Protein AF-A0A7J7LIQ5-F1 (afdb_monomer_lite)

Secondary structure (DSSP, 8-state):
---HHHHHHHHHHHHHHHHHHHHHHHHHHHHHTS-HHHHHHHHHHHHHHHHHHHHHHHHHHHTTTTS------HHHHHHHHHH-S--------SSTTTTSSHHHHHHHHHHH-TTHHHHHHHHHHTT-

InterPro domains:
  IPR036249 Thioredoxin-like superfamil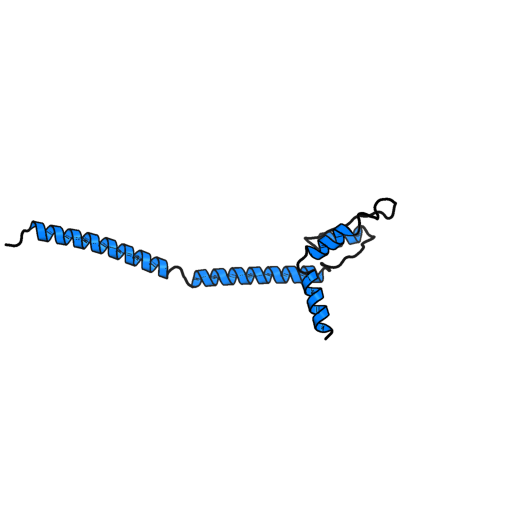y [SSF52833] (5-110)

pLDDT: mean 74.05, std 15.21, range [41.0, 94.31]

Structure (mmCIF, N/CA/C/O backbone):
data_AF-A0A7J7LIQ5-F1
#
_entry.id   AF-A0A7J7LIQ5-F1
#
loop_
_atom_site.group_PDB
_atom_site.id
_atom_site.type_symbol
_atom_site.label_atom_id
_atom_site.label_alt_id
_atom_site.label_comp_id
_atom_site.label_asym_id
_atom_site.label_entity_id
_atom_site.label_seq_id
_atom_site.pdbx_PDB_ins_code
_atom_site.Cartn_x
_atom_site.Cartn_y
_atom_site.Cartn_z
_atom_site.occupancy
_atom_site.B_iso_or_equiv
_atom_site.auth_seq_id
_atom_site.auth_comp_id
_atom_site.auth_asym_id
_atom_site.auth_atom_id
_atom_site.pdbx_PDB_model_num
ATOM 1 N N . MET A 1 1 ? -45.844 9.351 68.518 1.00 48.09 1 MET A N 1
ATOM 2 C CA . MET A 1 1 ? -46.666 9.293 67.294 1.00 48.09 1 MET A CA 1
ATOM 3 C C . MET A 1 1 ? -45.756 9.724 66.165 1.00 48.09 1 MET A C 1
ATOM 5 O O . MET A 1 1 ? -45.241 10.833 66.233 1.00 48.09 1 MET A O 1
ATOM 9 N N . GLU A 1 2 ? -45.443 8.820 65.242 1.00 58.94 2 GLU A N 1
ATOM 10 C CA . GLU A 1 2 ? -44.619 9.128 64.067 1.00 58.94 2 GLU A CA 1
ATOM 11 C C . GLU A 1 2 ? -45.312 10.207 63.229 1.00 58.94 2 GLU A C 1
ATOM 13 O O . GLU A 1 2 ? -46.531 10.177 63.049 1.00 58.94 2 GLU A O 1
ATOM 18 N N . ASN A 1 3 ? -44.554 11.215 62.792 1.00 73.81 3 ASN A N 1
ATOM 19 C CA . ASN A 1 3 ? -45.118 12.326 62.038 1.00 73.81 3 ASN A CA 1
ATOM 20 C C . ASN A 1 3 ? -45.418 11.854 60.606 1.00 73.81 3 ASN A C 1
ATOM 22 O O . ASN A 1 3 ? -44.487 11.455 59.909 1.00 73.81 3 ASN A O 1
ATOM 26 N N . PRO A 1 4 ? -46.656 11.986 60.096 1.00 74.81 4 PRO A N 1
ATOM 27 C CA . PRO A 1 4 ? -47.021 11.556 58.737 1.00 74.81 4 PRO A CA 1
ATOM 28 C C . PRO A 1 4 ? -46.210 12.262 57.633 1.00 74.81 4 PRO A C 1
ATOM 30 O O . PRO A 1 4 ? -46.098 11.776 56.513 1.00 74.81 4 PRO A O 1
ATOM 33 N N . ILE A 1 5 ? -45.593 13.400 57.962 1.00 76.25 5 ILE A N 1
ATOM 34 C CA . ILE A 1 5 ? -44.678 14.143 57.090 1.00 76.25 5 ILE A CA 1
ATOM 35 C C . ILE A 1 5 ? -43.348 13.389 56.891 1.00 76.25 5 ILE A C 1
ATOM 37 O O . ILE A 1 5 ? -42.793 13.430 55.794 1.00 76.25 5 ILE A O 1
ATOM 41 N N . GLN A 1 6 ? -42.848 12.673 57.907 1.00 75.12 6 GLN A N 1
ATOM 42 C CA . GLN A 1 6 ? -41.618 11.872 57.798 1.00 75.12 6 GLN A CA 1
ATOM 43 C C . GLN A 1 6 ? -41.803 10.696 56.836 1.00 75.12 6 GLN A C 1
ATOM 45 O O . GLN A 1 6 ? -40.956 10.476 55.976 1.00 75.12 6 GLN A O 1
ATOM 50 N N . GLU A 1 7 ? -42.947 10.014 56.900 1.00 79.50 7 GLU A N 1
ATOM 51 C CA . GLU A 1 7 ? -43.233 8.849 56.054 1.00 79.50 7 GLU A CA 1
ATOM 52 C C . GLU A 1 7 ? -43.390 9.222 54.563 1.00 79.50 7 GLU A C 1
ATOM 54 O O . GLU A 1 7 ? -43.014 8.471 53.660 1.00 79.50 7 GLU A O 1
ATOM 59 N N . ILE A 1 8 ? -43.934 10.412 54.277 1.00 81.44 8 ILE A N 1
ATOM 60 C CA . ILE A 1 8 ? -44.056 10.938 52.907 1.00 81.44 8 ILE A CA 1
ATOM 61 C C . ILE A 1 8 ? -42.681 11.330 52.355 1.00 81.44 8 ILE A C 1
ATOM 63 O O . ILE A 1 8 ? -42.380 11.039 51.193 1.00 81.44 8 ILE A O 1
ATOM 67 N N . LEU A 1 9 ? -41.842 11.957 53.185 1.00 82.69 9 LEU A N 1
ATOM 68 C CA . LEU A 1 9 ? -40.490 12.354 52.806 1.00 82.69 9 LEU A CA 1
ATOM 69 C C . LEU A 1 9 ? -39.607 11.131 52.526 1.00 82.69 9 LEU A C 1
ATOM 71 O O . LEU A 1 9 ? -38.937 11.096 51.495 1.00 82.69 9 LEU A O 1
ATOM 75 N N . GLU A 1 10 ? -39.669 10.095 53.366 1.00 81.69 10 GLU A N 1
ATOM 76 C CA . GLU A 1 10 ? -38.972 8.825 53.124 1.00 81.69 10 GLU A CA 1
ATOM 77 C C . GLU A 1 10 ? -39.373 8.198 51.787 1.00 81.69 10 GLU A C 1
ATOM 79 O O . GLU A 1 10 ? -38.508 7.809 51.002 1.00 81.69 10 GLU A O 1
ATOM 84 N N . LYS A 1 11 ? -40.674 8.159 51.469 1.00 84.38 11 LYS A N 1
ATOM 85 C CA . LYS A 1 11 ? -41.173 7.615 50.192 1.00 84.38 11 LYS A CA 1
ATOM 86 C C . LYS A 1 11 ? -40.690 8.415 48.980 1.00 84.38 11 LYS A C 1
ATOM 88 O O . LYS A 1 11 ? -40.448 7.830 47.921 1.00 84.38 11 LYS A O 1
ATOM 93 N N . GLN A 1 12 ? -40.553 9.735 49.106 1.00 81.88 12 GLN A N 1
ATOM 94 C CA . GLN A 1 12 ? -40.008 10.581 48.040 1.00 81.88 12 GLN A CA 1
ATOM 95 C C . GLN A 1 12 ? -38.504 10.373 47.862 1.00 81.88 12 GLN A C 1
ATOM 97 O O . GLN A 1 12 ? -38.058 10.190 46.730 1.00 81.88 12 GLN A O 1
ATOM 102 N N . VAL A 1 13 ? -37.741 10.323 48.955 1.00 86.06 13 VAL A N 1
ATOM 103 C CA . VAL A 1 13 ? -36.299 10.036 48.920 1.00 86.06 13 VAL A CA 1
ATOM 104 C C . VAL A 1 13 ? -36.046 8.653 48.314 1.00 86.06 13 VAL A C 1
ATOM 106 O O . VAL A 1 13 ? -35.230 8.531 47.405 1.00 86.06 13 VAL A O 1
ATOM 109 N N . LEU A 1 14 ? -36.823 7.638 48.700 1.00 88.81 14 LEU A N 1
ATOM 110 C CA . LEU A 1 14 ? -36.764 6.291 48.119 1.00 88.81 14 LEU A CA 1
ATOM 111 C C . LEU A 1 14 ? -37.028 6.274 46.609 1.00 88.81 14 LEU A C 1
ATOM 113 O O . LEU A 1 14 ? -36.378 5.527 45.884 1.00 88.81 14 LEU A O 1
ATOM 117 N N . LYS A 1 15 ? -37.968 7.085 46.109 1.00 87.50 15 LYS A N 1
ATOM 118 C CA . LYS A 1 15 ? -38.207 7.198 44.660 1.00 87.50 15 LYS A CA 1
ATOM 119 C C . LYS A 1 15 ? -37.031 7.838 43.936 1.00 87.50 15 LYS A C 1
ATOM 121 O O . LYS A 1 15 ? -36.669 7.369 42.864 1.00 87.50 15 LYS A O 1
ATOM 126 N N . VAL A 1 16 ? -36.448 8.891 44.505 1.00 87.94 16 VAL A N 1
ATOM 127 C CA . VAL A 1 16 ? -35.289 9.565 43.906 1.00 87.94 16 VAL A CA 1
ATOM 128 C C . VAL A 1 16 ? -34.090 8.622 43.859 1.00 87.94 16 VAL A C 1
ATOM 130 O O . VAL A 1 16 ? -33.461 8.516 42.811 1.00 87.94 16 VAL A O 1
ATOM 133 N N . VAL A 1 17 ? -33.824 7.885 44.942 1.00 86.88 17 VAL A N 1
ATOM 134 C CA . VAL A 1 17 ? -32.743 6.887 44.994 1.00 86.88 17 VAL A CA 1
ATOM 135 C C . VAL A 1 17 ? -32.941 5.813 43.926 1.00 86.88 17 VAL A C 1
ATOM 137 O O . VAL A 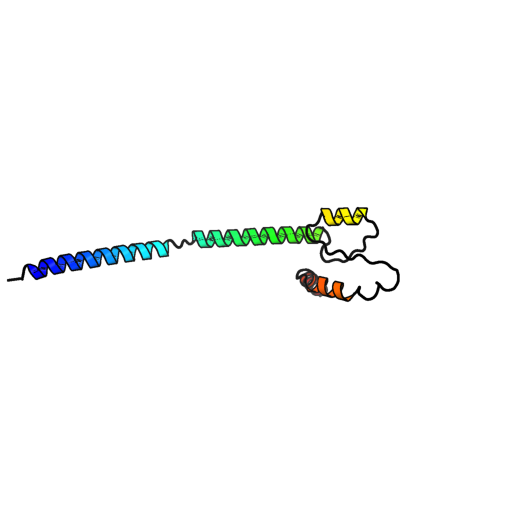1 17 ? -32.024 5.579 43.151 1.00 86.88 17 VAL A O 1
ATOM 140 N N . LYS A 1 18 ? -34.152 5.259 43.787 1.00 89.56 18 LYS A N 1
ATOM 141 C CA . LYS A 1 18 ? -34.450 4.250 42.754 1.00 89.56 18 LYS A CA 1
ATOM 142 C C . LYS A 1 18 ? -34.228 4.755 41.329 1.00 89.56 18 LYS A C 1
ATOM 144 O O . LYS A 1 18 ? -33.690 4.031 40.508 1.00 89.56 18 LYS A O 1
ATOM 149 N N . VAL A 1 19 ? -34.618 5.995 41.033 1.00 90.50 19 VAL A N 1
ATOM 150 C CA . VAL A 1 19 ? -34.411 6.595 39.701 1.00 90.50 19 VAL A CA 1
ATOM 151 C C . VAL A 1 19 ? -32.923 6.826 39.416 1.00 90.50 19 VAL A C 1
ATOM 153 O O . VAL A 1 19 ? -32.490 6.739 38.268 1.00 90.50 19 VAL A O 1
ATOM 156 N N . VAL A 1 20 ? -32.138 7.142 40.447 1.00 89.75 20 VAL A N 1
ATOM 157 C CA . VAL A 1 20 ? -30.684 7.300 40.327 1.00 89.75 20 VAL A CA 1
ATOM 158 C C . VAL A 1 20 ? -30.001 5.942 40.153 1.00 89.75 20 VAL A C 1
ATOM 160 O O . VAL A 1 20 ? -29.161 5.824 39.266 1.00 89.75 20 VAL A O 1
ATOM 163 N N . GLU A 1 21 ? -30.394 4.921 40.919 1.00 90.38 21 GLU A N 1
ATOM 164 C CA . GLU A 1 21 ? -29.915 3.538 40.761 1.00 90.38 21 GLU A CA 1
ATOM 165 C C . GLU A 1 21 ? -30.220 3.000 39.362 1.00 90.38 21 GLU A C 1
ATOM 167 O O . GLU A 1 21 ? -29.317 2.546 38.673 1.00 90.38 21 GLU A O 1
ATOM 172 N N . GLU A 1 22 ? -31.452 3.162 38.880 1.00 92.94 22 GLU A N 1
ATOM 173 C CA . GLU A 1 22 ? -31.860 2.691 37.554 1.00 92.94 22 GLU A CA 1
ATOM 174 C C . GLU A 1 22 ? -31.088 3.409 36.430 1.00 92.94 22 GLU A C 1
ATOM 176 O O . GLU A 1 22 ? -30.766 2.815 35.401 1.00 92.94 22 GLU A O 1
ATOM 181 N N . LYS A 1 23 ? -30.721 4.685 36.614 1.00 89.19 23 LYS A N 1
ATOM 182 C CA . LYS A 1 23 ? -29.811 5.386 35.692 1.00 89.19 23 LYS A CA 1
ATOM 183 C C . LYS A 1 23 ? -28.390 4.830 35.736 1.00 89.19 23 LYS A C 1
ATOM 185 O O . LYS A 1 23 ? -27.804 4.633 34.675 1.00 89.19 23 LYS A O 1
ATOM 190 N N . LEU A 1 24 ? -27.858 4.580 36.929 1.00 91.00 24 LEU A N 1
ATOM 191 C CA . LEU A 1 24 ? -26.535 3.982 37.118 1.00 91.00 24 LEU A CA 1
ATOM 192 C C . LEU A 1 24 ? -26.465 2.584 36.494 1.00 91.00 24 LEU A C 1
ATOM 194 O O . LEU A 1 24 ? -25.533 2.309 35.747 1.00 91.00 24 LEU A O 1
ATOM 198 N N . ASP A 1 25 ? -27.478 1.745 36.702 1.00 89.81 25 ASP A N 1
ATOM 199 C CA . ASP A 1 25 ? -27.562 0.403 36.114 1.00 89.81 25 ASP A CA 1
ATOM 20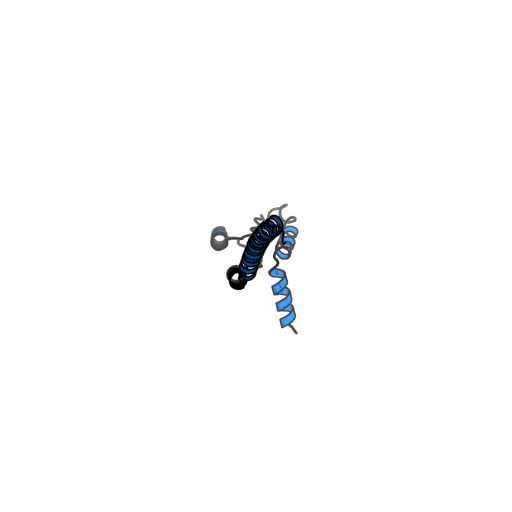0 C C . ASP A 1 25 ? -27.612 0.446 34.581 1.00 89.81 25 ASP A C 1
ATOM 202 O O . ASP A 1 25 ? -26.987 -0.376 33.905 1.00 89.81 25 ASP A O 1
ATOM 206 N N . ASN A 1 26 ? -28.315 1.431 34.013 1.00 86.44 26 ASN A N 1
ATOM 207 C CA . ASN A 1 26 ? -28.354 1.644 32.568 1.00 86.44 26 ASN A CA 1
ATOM 208 C C . ASN A 1 26 ? -27.000 2.110 32.010 1.00 86.44 26 ASN A C 1
ATOM 210 O O . ASN A 1 26 ? -26.595 1.645 30.945 1.00 86.44 26 ASN A O 1
ATOM 214 N N . GLU A 1 27 ? -26.289 3.000 32.708 1.00 83.31 27 GLU A N 1
ATOM 215 C CA . GLU A 1 27 ? -24.946 3.446 32.308 1.00 83.31 27 GLU A CA 1
ATOM 216 C C . GLU A 1 27 ? -23.913 2.315 32.416 1.00 83.31 27 GLU A C 1
ATOM 218 O O . GLU A 1 27 ? -23.113 2.135 31.497 1.00 83.31 27 GLU A O 1
ATOM 223 N N . ILE A 1 28 ? -23.970 1.502 33.475 1.00 83.38 28 ILE A N 1
ATOM 224 C CA . ILE A 1 28 ? -23.127 0.307 33.646 1.00 83.38 28 ILE A CA 1
ATOM 225 C C . ILE A 1 28 ? -23.409 -0.701 32.525 1.00 83.38 28 ILE A C 1
ATOM 227 O O . ILE A 1 28 ? -22.485 -1.149 31.851 1.00 83.38 28 ILE A O 1
ATOM 231 N N . SER A 1 29 ? -24.684 -0.980 32.243 1.00 80.69 29 SER A N 1
ATOM 232 C CA . SER A 1 29 ? -25.085 -1.888 31.159 1.00 80.69 29 SER A CA 1
ATOM 233 C C . SER A 1 29 ? -24.676 -1.378 29.774 1.00 80.69 29 SER A C 1
ATOM 235 O O . SER A 1 29 ? -24.404 -2.174 28.878 1.00 80.69 29 SER A O 1
ATOM 237 N N . ALA A 1 30 ? -24.646 -0.057 29.572 1.00 76.12 30 ALA A N 1
ATOM 238 C CA . ALA A 1 30 ? -24.179 0.557 28.333 1.00 76.12 30 ALA A CA 1
ATOM 239 C C . ALA A 1 30 ? -22.650 0.489 28.184 1.00 76.12 30 ALA A C 1
ATOM 241 O O . ALA A 1 30 ? -22.163 0.328 27.067 1.00 76.12 30 ALA A O 1
ATOM 242 N N . LEU A 1 31 ? -21.902 0.593 29.287 1.00 70.06 31 LEU A N 1
ATOM 243 C CA . LEU A 1 31 ? -20.443 0.460 29.302 1.00 70.06 31 LEU A CA 1
ATOM 244 C C . LEU A 1 31 ? -19.984 -0.991 29.113 1.00 70.06 31 LEU A C 1
ATOM 246 O O . LEU A 1 31 ? -19.018 -1.215 28.389 1.00 70.06 31 LEU A O 1
ATOM 250 N N . ASP A 1 32 ? -20.692 -1.968 29.680 1.00 68.69 32 ASP A N 1
ATOM 251 C CA . ASP A 1 32 ? -20.428 -3.395 29.432 1.00 68.69 32 ASP A CA 1
ATOM 252 C C . ASP A 1 32 ? -20.774 -3.805 27.989 1.00 68.69 32 ASP A C 1
ATOM 254 O O . ASP A 1 32 ? -20.177 -4.731 27.443 1.00 68.69 32 ASP A O 1
ATOM 258 N N . ARG A 1 33 ? -21.694 -3.063 27.354 1.00 65.12 33 ARG A N 1
ATOM 259 C CA . ARG A 1 33 ? -22.006 -3.116 25.916 1.00 65.12 33 ARG A CA 1
ATOM 260 C C . ARG A 1 33 ? -21.049 -2.327 25.025 1.00 65.12 33 ARG A C 1
ATOM 262 O O . ARG A 1 33 ? -21.281 -2.242 23.821 1.00 65.12 33 ARG A O 1
ATOM 269 N N . LEU A 1 34 ? -19.991 -1.713 25.564 1.00 59.56 34 LEU A N 1
ATOM 270 C CA . LEU A 1 34 ? -18.878 -1.257 24.731 1.00 59.56 34 LEU A CA 1
ATOM 271 C C . LEU A 1 34 ? -18.138 -2.527 24.271 1.00 59.56 34 LEU A C 1
ATOM 273 O O . LEU A 1 34 ? -17.149 -2.966 24.858 1.00 59.56 34 LEU A O 1
ATOM 277 N N . ASP A 1 35 ? -18.758 -3.176 23.289 1.00 62.41 35 ASP A N 1
ATOM 278 C CA . ASP A 1 35 ? -18.727 -4.612 23.070 1.00 62.41 35 ASP A CA 1
ATOM 279 C C . ASP A 1 35 ? -17.338 -5.073 22.613 1.00 62.41 35 ASP A C 1
ATOM 281 O O . ASP A 1 35 ? -16.697 -4.473 21.745 1.00 62.41 35 ASP A O 1
ATOM 285 N N . LEU A 1 36 ? -16.887 -6.216 23.134 1.00 62.50 36 LEU A N 1
ATOM 286 C CA . LEU A 1 36 ? -15.756 -6.970 22.574 1.00 62.50 36 LEU A CA 1
ATOM 287 C C . LEU A 1 36 ? -15.886 -7.139 21.047 1.00 62.50 36 LEU A C 1
ATOM 289 O O . LEU A 1 36 ? -14.878 -7.157 20.338 1.00 62.50 36 LEU A O 1
ATOM 293 N N . ASP A 1 37 ? -17.122 -7.179 20.549 1.00 68.94 37 ASP A N 1
ATOM 294 C CA . ASP A 1 37 ? -17.462 -7.235 19.132 1.00 68.94 37 ASP A CA 1
ATOM 295 C C . ASP A 1 37 ? -17.006 -5.986 18.363 1.00 68.94 37 ASP A C 1
ATOM 297 O O . ASP A 1 37 ? -16.456 -6.116 17.270 1.00 68.94 37 ASP A O 1
ATOM 301 N N . ASP A 1 38 ? -17.120 -4.781 18.926 1.00 79.44 38 ASP A N 1
ATOM 302 C CA . ASP A 1 38 ? -16.626 -3.558 18.279 1.00 79.44 38 ASP A CA 1
ATOM 303 C C . ASP A 1 38 ? -15.095 -3.555 18.178 1.00 79.44 38 ASP A C 1
ATOM 305 O O . ASP A 1 38 ? -14.513 -3.122 17.172 1.00 79.44 38 ASP A O 1
ATOM 309 N N . ILE A 1 39 ? -14.422 -4.080 19.204 1.00 80.19 39 ILE A N 1
ATOM 310 C CA . ILE A 1 39 ? -12.964 -4.240 19.210 1.00 80.19 39 ILE A CA 1
ATOM 311 C C . ILE A 1 39 ? -12.535 -5.259 18.150 1.00 80.19 39 ILE A C 1
ATOM 313 O O . ILE A 1 39 ? -11.587 -4.999 17.397 1.00 80.19 39 ILE A O 1
ATOM 317 N N . GLU A 1 40 ? -13.241 -6.382 18.038 1.00 83.94 40 GLU A N 1
ATOM 318 C CA . GLU A 1 40 ? -12.947 -7.412 17.042 1.00 83.94 40 GLU A CA 1
ATOM 319 C C . GLU A 1 40 ? -13.231 -6.912 15.615 1.00 83.94 40 GLU A C 1
ATOM 321 O O . GLU A 1 40 ? -12.408 -7.088 14.714 1.00 83.94 40 GLU A O 1
ATOM 326 N N . VAL A 1 41 ? -14.310 -6.151 15.410 1.00 86.81 41 VAL A N 1
ATOM 327 C CA . VAL A 1 41 ? -14.608 -5.478 14.134 1.00 86.81 41 VAL A CA 1
ATOM 328 C C . VAL A 1 41 ? -13.499 -4.490 13.759 1.00 86.81 41 VAL A C 1
ATOM 330 O O . VAL A 1 41 ? -13.068 -4.439 12.600 1.00 86.81 41 VAL A O 1
ATOM 333 N N . MET A 1 42 ? -12.993 -3.702 14.712 1.00 86.00 42 MET A N 1
ATOM 334 C CA . MET A 1 42 ? -11.855 -2.808 14.471 1.00 86.00 42 MET A CA 1
ATOM 335 C C . MET A 1 42 ? -10.581 -3.580 14.113 1.00 86.00 42 MET A C 1
ATOM 337 O O . MET A 1 42 ? -9.818 -3.141 13.240 1.00 86.00 42 MET A O 1
ATOM 341 N N . ARG A 1 43 ? -10.346 -4.725 14.758 1.00 89.56 43 ARG A N 1
ATOM 342 C CA . ARG A 1 43 ? -9.201 -5.596 14.480 1.00 89.56 43 ARG A CA 1
ATOM 343 C C . ARG A 1 43 ? -9.272 -6.172 13.072 1.00 89.56 43 ARG A C 1
ATOM 345 O O . ARG A 1 43 ? -8.297 -6.049 12.326 1.00 89.56 43 ARG A O 1
ATOM 352 N N . GLU A 1 44 ? -10.424 -6.701 12.681 1.00 90.19 44 GLU A N 1
ATOM 353 C CA . GLU A 1 44 ? -10.646 -7.255 11.347 1.00 90.19 44 GLU A CA 1
ATOM 354 C C . GLU A 1 44 ? -10.487 -6.175 10.267 1.00 90.19 44 GLU A C 1
ATOM 356 O O . GLU A 1 44 ? -9.770 -6.370 9.283 1.00 90.19 44 GLU A O 1
ATOM 361 N N . ARG A 1 45 ? -11.031 -4.968 10.484 1.00 90.88 45 ARG A N 1
ATOM 362 C CA . ARG A 1 45 ? -10.830 -3.829 9.566 1.00 90.88 45 ARG A CA 1
ATOM 363 C C . ARG A 1 45 ? -9.352 -3.482 9.383 1.00 90.88 45 ARG A C 1
ATOM 365 O O . ARG A 1 45 ? -8.912 -3.246 8.253 1.00 90.88 45 ARG A O 1
ATOM 372 N N . ARG A 1 46 ? -8.567 -3.460 10.468 1.00 93.38 46 ARG A N 1
ATOM 373 C CA . ARG A 1 46 ? -7.112 -3.230 10.396 1.00 93.38 46 ARG A CA 1
ATOM 374 C C . ARG A 1 46 ? -6.413 -4.349 9.631 1.00 93.38 46 ARG A C 1
ATOM 376 O O . ARG A 1 46 ? -5.603 -4.054 8.752 1.00 93.38 46 ARG A O 1
ATOM 383 N N . LEU A 1 47 ? -6.752 -5.606 9.913 1.00 93.75 47 LEU A N 1
ATOM 384 C CA . LEU A 1 47 ? -6.171 -6.769 9.244 1.00 93.75 47 LEU A CA 1
ATOM 385 C C . LEU A 1 47 ? -6.438 -6.732 7.733 1.00 93.75 47 LEU A C 1
ATOM 387 O O . LEU A 1 47 ? -5.516 -6.897 6.933 1.00 93.75 47 LEU A O 1
ATOM 391 N N . GLN A 1 48 ? -7.675 -6.446 7.331 1.00 94.31 48 GLN A N 1
ATOM 392 C CA . GLN A 1 48 ? -8.052 -6.306 5.925 1.00 94.31 48 GLN A CA 1
ATOM 393 C C . GLN A 1 48 ? -7.313 -5.155 5.245 1.00 94.31 48 GLN A C 1
ATOM 395 O O . GLN A 1 48 ? -6.841 -5.307 4.117 1.00 94.31 48 GLN A O 1
ATOM 400 N N . HIS A 1 49 ? -7.174 -4.011 5.920 1.00 93.06 49 HIS A N 1
ATOM 401 C CA . HIS A 1 49 ? -6.401 -2.893 5.386 1.00 93.06 49 HIS A CA 1
ATOM 402 C C . HIS A 1 49 ? -4.932 -3.287 5.182 1.00 93.06 49 HIS A C 1
ATOM 404 O O . HIS A 1 49 ? -4.363 -3.025 4.122 1.00 93.06 49 HIS A O 1
ATOM 410 N N . MET A 1 50 ? -4.325 -3.956 6.164 1.00 91.38 50 MET A N 1
ATOM 411 C CA . MET A 1 50 ? -2.942 -4.428 6.074 1.00 91.38 50 MET A CA 1
ATOM 412 C C . MET A 1 50 ? -2.749 -5.435 4.939 1.00 91.38 50 MET A C 1
ATOM 414 O O . MET A 1 50 ? -1.790 -5.294 4.179 1.00 91.38 50 MET A O 1
ATOM 418 N N . LYS A 1 51 ? -3.669 -6.395 4.774 1.00 93.25 51 LYS A N 1
ATOM 419 C CA . LYS A 1 51 ? -3.655 -7.362 3.663 1.00 93.25 51 LYS A CA 1
ATOM 420 C C . LYS A 1 51 ? -3.729 -6.657 2.309 1.00 93.25 51 LYS A C 1
ATOM 422 O O . LYS A 1 51 ? -2.837 -6.839 1.487 1.00 93.25 51 LYS A O 1
ATOM 427 N N . LYS A 1 52 ? -4.692 -5.748 2.122 1.00 92.12 52 LYS A N 1
ATOM 428 C CA . LYS A 1 52 ? -4.824 -4.954 0.886 1.00 92.12 52 L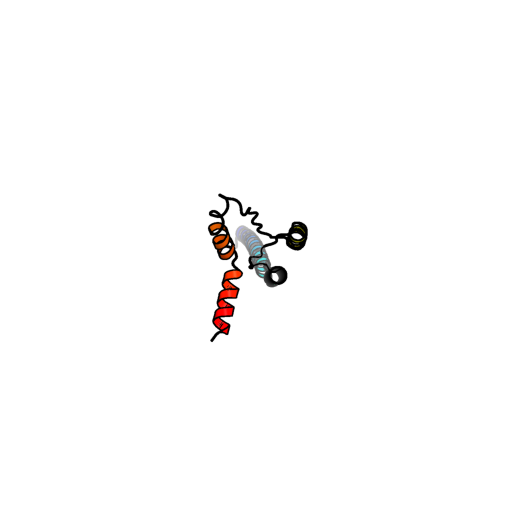YS A CA 1
ATOM 429 C C . LYS A 1 52 ? -3.570 -4.128 0.586 1.00 92.12 52 LYS A C 1
ATOM 431 O O . LYS A 1 52 ? -3.161 -4.010 -0.566 1.00 92.12 52 LYS A O 1
ATOM 436 N N . MET A 1 53 ? -2.947 -3.538 1.608 1.00 87.19 53 MET A N 1
ATOM 437 C CA . MET A 1 53 ? -1.692 -2.796 1.435 1.00 87.19 53 MET A CA 1
ATOM 438 C C . MET A 1 53 ? -0.515 -3.712 1.083 1.00 87.19 53 MET A C 1
ATOM 440 O O . MET A 1 53 ? 0.347 -3.312 0.300 1.00 87.19 53 MET A O 1
ATOM 444 N N . ALA A 1 54 ? -0.465 -4.925 1.636 1.00 87.38 54 ALA A N 1
ATOM 445 C CA . ALA A 1 54 ? 0.548 -5.920 1.294 1.00 87.38 54 ALA A CA 1
ATOM 446 C C . ALA A 1 54 ? 0.387 -6.424 -0.149 1.00 87.38 54 ALA A C 1
ATOM 448 O O . ALA A 1 54 ? 1.366 -6.468 -0.885 1.00 87.38 54 ALA A O 1
ATOM 449 N N . GLU A 1 55 ? -0.839 -6.702 -0.589 1.00 89.81 55 GLU A N 1
ATOM 450 C CA . GLU A 1 55 ? -1.139 -7.092 -1.973 1.00 89.81 55 GLU A CA 1
ATOM 451 C C . GLU A 1 55 ? -0.747 -5.997 -2.969 1.00 89.81 55 GLU A C 1
ATOM 453 O O . GLU A 1 55 ? -0.045 -6.265 -3.944 1.00 89.81 55 GLU A O 1
ATOM 458 N N . LYS A 1 56 ? -1.126 -4.739 -2.694 1.00 87.19 56 LYS A N 1
ATOM 459 C CA . LYS A 1 56 ? -0.703 -3.592 -3.516 1.00 87.19 56 LYS A CA 1
ATOM 460 C C . LYS A 1 56 ? 0.815 -3.474 -3.585 1.00 87.19 56 LYS A C 1
ATOM 462 O O . LYS A 1 56 ? 1.355 -3.228 -4.658 1.00 87.19 56 LYS A O 1
ATOM 467 N N . ARG A 1 57 ? 1.503 -3.684 -2.460 1.00 84.06 57 ARG A N 1
ATOM 468 C CA . ARG A 1 57 ? 2.968 -3.675 -2.411 1.00 84.06 57 ARG A CA 1
ATOM 469 C C . ARG A 1 57 ? 3.569 -4.783 -3.271 1.00 84.06 57 ARG A C 1
ATOM 471 O O . ARG A 1 57 ? 4.460 -4.491 -4.057 1.00 84.06 57 ARG A O 1
ATOM 478 N N . ASN A 1 58 ? 3.075 -6.013 -3.158 1.00 86.12 58 ASN A N 1
ATOM 479 C CA . ASN A 1 58 ? 3.563 -7.132 -3.965 1.00 86.12 58 ASN A CA 1
ATOM 480 C C . ASN A 1 58 ? 3.350 -6.870 -5.458 1.00 86.12 58 ASN A C 1
ATOM 482 O O . ASN A 1 58 ? 4.250 -7.120 -6.256 1.00 86.12 58 ASN A O 1
ATOM 486 N N . ARG A 1 59 ? 2.204 -6.282 -5.827 1.00 86.81 59 ARG A N 1
ATOM 487 C CA . ARG A 1 59 ? 1.950 -5.852 -7.205 1.00 86.81 59 ARG A CA 1
ATOM 488 C C . ARG A 1 59 ? 2.967 -4.807 -7.673 1.00 86.81 59 ARG A C 1
ATOM 490 O O . ARG A 1 59 ? 3.519 -4.958 -8.756 1.00 86.81 59 ARG A O 1
ATOM 497 N N . TRP A 1 60 ? 3.255 -3.778 -6.875 1.00 84.94 60 TRP A N 1
ATOM 498 C CA . TRP A 1 60 ? 4.270 -2.779 -7.234 1.00 84.94 60 TRP A CA 1
ATOM 499 C C . TRP A 1 60 ? 5.657 -3.401 -7.407 1.00 84.94 60 TRP A C 1
ATOM 501 O O . TRP A 1 60 ? 6.337 -3.096 -8.379 1.00 84.94 60 TRP A O 1
ATOM 511 N N . ILE A 1 61 ? 6.051 -4.328 -6.533 1.00 82.62 61 ILE A N 1
ATOM 512 C CA . ILE A 1 61 ? 7.320 -5.052 -6.688 1.00 82.62 61 ILE A CA 1
ATOM 513 C C . ILE A 1 61 ? 7.324 -5.852 -7.999 1.00 82.62 61 ILE A C 1
ATOM 515 O O . ILE A 1 61 ? 8.291 -5.777 -8.748 1.00 82.62 61 ILE A O 1
ATOM 519 N N . SER A 1 62 ? 6.229 -6.546 -8.335 1.00 83.69 62 SER A N 1
ATOM 520 C CA . SER A 1 62 ? 6.134 -7.306 -9.594 1.00 83.69 62 SER A CA 1
ATOM 521 C C . SER A 1 62 ? 6.174 -6.437 -10.857 1.00 83.69 62 SER A C 1
ATOM 523 O O . SER A 1 62 ? 6.565 -6.916 -11.914 1.00 83.69 62 SER A O 1
ATOM 525 N N . LEU A 1 63 ? 5.799 -5.159 -10.741 1.00 82.00 63 LEU A N 1
ATOM 526 C CA . LEU A 1 63 ? 5.885 -4.161 -11.810 1.00 82.00 63 LEU A CA 1
ATOM 527 C C . LEU A 1 63 ? 7.270 -3.483 -11.886 1.00 82.00 63 LEU A C 1
ATOM 529 O O . LEU A 1 63 ? 7.447 -2.560 -12.674 1.00 82.00 63 LEU A O 1
ATOM 533 N N . GLY A 1 64 ? 8.242 -3.898 -11.063 1.00 79.25 64 GLY A N 1
ATOM 534 C CA . GLY A 1 64 ? 9.601 -3.342 -11.062 1.00 79.25 64 GLY A CA 1
ATOM 535 C C . GLY A 1 64 ? 9.760 -2.043 -10.266 1.00 79.25 64 GLY A C 1
ATOM 536 O O . GLY A 1 64 ? 10.740 -1.320 -10.441 1.00 79.25 64 GLY A O 1
ATOM 537 N N . HIS A 1 65 ? 8.818 -1.705 -9.375 1.00 81.94 65 HIS A N 1
ATOM 538 C CA . HIS A 1 65 ? 8.974 -0.525 -8.523 1.00 81.94 65 HIS A CA 1
ATOM 539 C C . HIS A 1 65 ? 10.135 -0.688 -7.538 1.00 81.94 65 HIS A C 1
ATOM 541 O O . HIS A 1 65 ? 10.224 -1.679 -6.817 1.00 81.94 65 HIS A O 1
ATOM 547 N N . GLY A 1 66 ? 10.954 0.359 -7.421 1.00 73.81 66 GLY A N 1
ATOM 548 C CA . GLY A 1 66 ? 12.141 0.381 -6.559 1.00 73.81 66 GLY A CA 1
ATOM 549 C C . GLY A 1 66 ? 13.449 0.283 -7.339 1.00 73.81 66 GLY A C 1
ATOM 550 O O . GLY A 1 66 ? 14.501 0.592 -6.783 1.00 73.81 66 GLY A O 1
ATOM 551 N N . GLU A 1 67 ? 13.372 -0.052 -8.625 1.00 72.25 67 GLU A N 1
ATOM 552 C CA . GLU A 1 67 ? 14.502 -0.052 -9.546 1.00 72.25 67 GLU A CA 1
ATOM 553 C C . GLU A 1 67 ? 14.431 1.149 -10.494 1.00 72.25 67 GLU A C 1
ATOM 555 O O . GLU A 1 67 ? 13.364 1.707 -10.758 1.00 72.25 67 GLU A O 1
ATOM 560 N N . TYR A 1 68 ? 15.595 1.578 -10.977 1.00 75.31 68 TYR A N 1
ATOM 561 C CA . TYR A 1 68 ? 15.705 2.615 -11.996 1.00 75.31 68 TYR A CA 1
ATOM 562 C C . TYR A 1 68 ? 15.941 1.937 -13.342 1.00 75.31 68 TYR A C 1
ATOM 564 O O . TYR A 1 68 ? 16.907 1.189 -13.490 1.00 75.31 68 TYR A O 1
ATOM 572 N N . SER A 1 69 ? 15.062 2.203 -14.302 1.00 75.44 69 SER A N 1
ATOM 573 C CA . SER A 1 69 ? 15.177 1.716 -15.674 1.00 75.44 69 SER A CA 1
ATOM 574 C C . SER A 1 69 ? 15.091 2.887 -16.647 1.00 75.44 69 SER A C 1
ATOM 576 O O . SER A 1 69 ? 14.289 3.806 -16.472 1.00 75.44 69 SER A O 1
ATOM 578 N N . GLU A 1 70 ? 15.944 2.861 -17.667 1.00 82.50 70 GLU A N 1
ATOM 579 C CA . GLU A 1 70 ? 15.925 3.838 -18.751 1.00 82.50 70 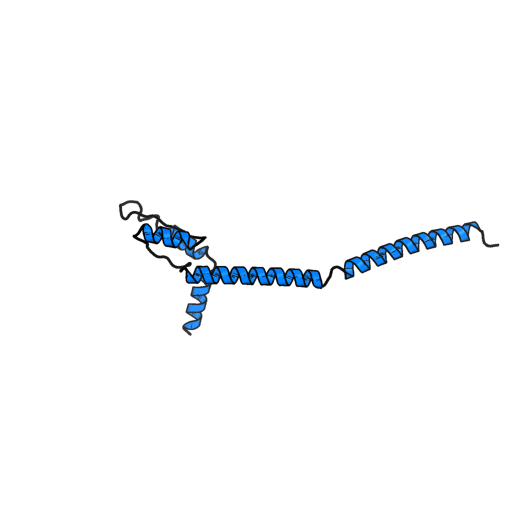GLU A CA 1
ATOM 580 C C . GLU A 1 70 ? 15.041 3.315 -19.878 1.00 82.50 70 GLU A C 1
ATOM 582 O O . GLU A 1 70 ? 15.222 2.197 -20.362 1.00 82.50 70 GLU A O 1
ATOM 587 N N . ILE A 1 71 ? 14.066 4.127 -20.285 1.00 83.56 71 ILE A N 1
ATOM 588 C CA . ILE A 1 71 ? 13.107 3.771 -21.327 1.00 83.56 71 ILE A CA 1
ATOM 589 C C . ILE A 1 71 ? 13.324 4.727 -22.505 1.00 83.56 71 ILE A C 1
ATOM 591 O O . ILE A 1 71 ? 12.882 5.874 -22.445 1.00 83.56 71 ILE A O 1
ATOM 595 N N . PRO A 1 72 ? 13.995 4.285 -23.583 1.00 81.12 72 PRO A N 1
ATOM 596 C CA . PRO A 1 72 ? 14.274 5.138 -24.739 1.00 81.12 72 PRO A CA 1
ATOM 597 C C . PRO A 1 72 ? 13.056 5.316 -25.662 1.00 81.12 72 PRO A C 1
ATOM 599 O O . PRO A 1 72 ? 13.043 6.202 -26.511 1.00 81.12 72 PRO A O 1
ATOM 602 N N . SER A 1 73 ? 12.038 4.463 -25.523 1.00 87.44 73 SER A N 1
ATOM 603 C CA . SER A 1 73 ? 10.859 4.405 -26.390 1.00 87.44 73 SER A CA 1
ATOM 604 C C . SER A 1 73 ? 9.629 5.002 -25.705 1.00 87.44 73 SER A C 1
ATOM 606 O O . SER A 1 73 ? 9.197 4.542 -24.649 1.00 87.44 73 SER A O 1
ATOM 608 N N . GLU A 1 74 ? 8.996 5.981 -26.352 1.00 84.44 74 GLU A N 1
ATOM 609 C CA . GLU A 1 74 ? 7.757 6.608 -25.871 1.00 84.44 74 GLU A CA 1
ATOM 610 C C . GLU A 1 74 ? 6.609 5.590 -25.717 1.00 84.44 74 GLU A C 1
ATOM 612 O O . GLU A 1 74 ? 5.799 5.670 -24.791 1.00 84.44 74 GLU A O 1
ATOM 617 N N . LYS A 1 75 ? 6.554 4.579 -26.592 1.00 88.75 75 LYS A N 1
ATOM 618 C CA . LYS A 1 75 ? 5.519 3.538 -26.537 1.00 88.75 75 LYS A CA 1
ATOM 619 C C . LYS A 1 75 ? 5.618 2.709 -25.254 1.00 88.75 75 LYS A C 1
ATOM 621 O O . LYS A 1 75 ? 4.592 2.404 -24.644 1.00 88.75 75 LYS A O 1
ATOM 626 N N . ASP A 1 76 ? 6.838 2.381 -24.846 1.00 85.25 76 ASP A N 1
ATOM 627 C CA . ASP A 1 76 ? 7.094 1.568 -23.656 1.00 85.25 76 ASP A CA 1
ATOM 628 C C . ASP A 1 76 ? 6.877 2.397 -22.384 1.00 85.25 76 ASP A C 1
ATOM 630 O O . ASP A 1 76 ? 6.312 1.906 -21.406 1.00 85.25 76 ASP A O 1
ATOM 634 N N . PHE A 1 77 ? 7.196 3.694 -22.441 1.00 85.25 77 PHE A N 1
ATOM 635 C CA . PHE A 1 77 ? 6.874 4.648 -21.383 1.00 85.25 77 PHE A CA 1
ATOM 636 C C . PHE A 1 77 ? 5.369 4.682 -21.085 1.00 85.25 77 PHE A C 1
ATOM 638 O O . PHE A 1 77 ? 4.955 4.545 -19.931 1.00 85.25 77 PHE A O 1
ATOM 645 N N . PHE A 1 78 ? 4.527 4.801 -22.117 1.00 87.62 78 PHE A N 1
ATOM 646 C CA . PHE A 1 78 ? 3.077 4.817 -21.921 1.00 87.62 78 PHE A CA 1
ATOM 647 C C . PHE A 1 78 ? 2.511 3.488 -21.425 1.00 87.62 78 PHE A C 1
ATOM 649 O O . PHE A 1 78 ? 1.505 3.503 -20.718 1.00 87.62 78 PHE A O 1
ATOM 656 N N . ALA A 1 79 ? 3.111 2.353 -21.788 1.00 86.75 79 ALA A N 1
ATOM 657 C CA . ALA A 1 79 ? 2.692 1.058 -21.259 1.00 86.75 79 ALA A CA 1
ATOM 658 C C . ALA A 1 79 ? 2.923 0.991 -19.739 1.00 86.75 79 ALA A C 1
ATOM 660 O O . ALA A 1 79 ? 2.007 0.665 -18.987 1.00 86.75 79 ALA A O 1
ATOM 661 N N . ILE A 1 80 ? 4.104 1.413 -19.281 1.00 83.75 80 ILE A N 1
ATOM 662 C CA . ILE A 1 80 ? 4.491 1.383 -17.863 1.00 83.75 80 ILE A CA 1
ATOM 663 C C . ILE A 1 80 ? 3.654 2.356 -17.022 1.00 83.75 80 ILE A C 1
ATOM 665 O O . ILE A 1 80 ? 3.169 1.990 -15.950 1.00 83.75 80 ILE A O 1
ATOM 669 N N . VAL A 1 81 ? 3.421 3.578 -17.514 1.00 84.06 81 VAL A N 1
ATOM 670 C CA . VAL A 1 81 ? 2.588 4.574 -16.811 1.00 84.06 81 VAL A CA 1
ATOM 671 C C . VAL A 1 81 ? 1.114 4.156 -16.748 1.00 84.06 81 VAL A C 1
ATOM 673 O O . VAL A 1 81 ? 0.411 4.547 -15.822 1.00 84.06 81 VAL A O 1
ATOM 676 N N . LYS A 1 82 ? 0.627 3.348 -17.698 1.00 87.44 82 LYS A N 1
ATOM 677 C CA . LYS A 1 82 ? -0.748 2.821 -17.659 1.00 87.44 82 LYS A CA 1
ATOM 678 C C . LYS A 1 82 ? -0.921 1.665 -16.680 1.00 87.44 82 LYS A C 1
ATOM 680 O O . LYS A 1 82 ? -1.985 1.554 -16.076 1.00 87.44 82 LYS A O 1
ATOM 685 N N . ASP A 1 83 ? 0.095 0.823 -16.521 1.00 85.06 83 ASP A N 1
ATOM 686 C CA . ASP A 1 83 ? 0.025 -0.338 -15.626 1.00 85.06 83 ASP A CA 1
ATOM 687 C C . ASP A 1 83 ? 0.253 0.015 -14.150 1.00 85.06 83 ASP A C 1
ATOM 689 O O . ASP A 1 83 ? -0.071 -0.787 -13.261 1.00 85.06 83 ASP A O 1
ATOM 693 N N . SER A 1 84 ? 0.771 1.216 -13.876 1.00 82.81 84 SER A N 1
ATOM 694 C CA . SER A 1 84 ? 1.143 1.659 -12.540 1.00 82.81 84 SER A CA 1
ATOM 695 C C . SER A 1 84 ? 0.503 2.984 -12.119 1.00 82.81 84 SER A C 1
ATOM 697 O O . SER A 1 84 ? 0.629 4.004 -12.784 1.00 82.81 84 SER A O 1
ATOM 699 N N . ASP A 1 85 ? -0.089 2.998 -10.922 1.00 79.06 85 ASP A N 1
ATOM 700 C CA . ASP A 1 85 ? -0.685 4.200 -10.320 1.00 79.06 85 ASP A CA 1
ATOM 701 C C . ASP A 1 85 ? 0.360 5.229 -9.839 1.00 79.06 85 ASP A C 1
ATOM 703 O O . ASP A 1 85 ? 0.008 6.354 -9.476 1.00 79.06 85 ASP A O 1
ATOM 707 N N . ARG A 1 86 ? 1.635 4.833 -9.708 1.00 77.50 86 ARG A N 1
ATOM 708 C CA . ARG A 1 86 ? 2.675 5.638 -9.045 1.00 77.50 86 ARG A CA 1
ATOM 709 C C . ARG A 1 86 ? 4.003 5.538 -9.774 1.00 77.50 86 ARG A C 1
ATOM 711 O O . ARG A 1 86 ? 4.844 4.717 -9.418 1.00 77.50 86 ARG A O 1
ATOM 718 N N . VAL A 1 87 ? 4.223 6.425 -10.731 1.00 80.88 87 VAL A N 1
ATOM 719 C CA . VAL A 1 87 ? 5.478 6.475 -11.483 1.00 80.88 87 VAL A CA 1
ATOM 720 C C . VAL A 1 87 ? 6.178 7.803 -11.230 1.00 80.88 87 VAL A C 1
ATOM 722 O O . VAL A 1 87 ? 5.547 8.858 -11.208 1.00 80.88 87 VAL A O 1
ATOM 725 N N . VAL A 1 88 ? 7.491 7.743 -11.012 1.00 80.50 88 VAL A N 1
ATOM 726 C CA . VAL A 1 88 ? 8.361 8.919 -10.997 1.00 80.50 88 VAL A CA 1
ATOM 727 C C . VAL A 1 88 ? 9.189 8.855 -12.266 1.00 80.50 88 VAL A C 1
ATOM 729 O O . VAL A 1 88 ? 10.051 7.992 -12.404 1.00 80.50 88 VAL A O 1
ATOM 732 N N . CYS A 1 89 ? 8.887 9.745 -13.203 1.00 79.56 89 CYS A N 1
ATOM 733 C CA . CYS A 1 89 ? 9.545 9.783 -14.499 1.00 79.56 89 CYS A CA 1
ATOM 734 C C . CYS A 1 89 ? 10.585 10.892 -14.511 1.00 79.56 89 CYS A C 1
ATOM 736 O O . CYS A 1 89 ? 10.318 12.009 -14.066 1.00 79.56 89 CYS A O 1
ATOM 738 N N . HIS A 1 90 ? 11.746 10.593 -15.077 1.00 74.38 90 HIS A N 1
ATOM 739 C CA . HIS A 1 90 ? 12.789 11.575 -15.285 1.00 74.38 90 HIS A CA 1
ATOM 740 C C . HIS A 1 90 ? 13.084 11.704 -16.775 1.00 74.38 90 HIS A C 1
ATOM 742 O O . HIS A 1 90 ? 13.622 10.790 -17.393 1.00 74.38 90 HIS A O 1
ATOM 748 N N . LEU A 1 91 ? 12.690 12.839 -17.350 1.00 76.38 91 LEU A N 1
ATOM 749 C CA . LEU A 1 91 ? 12.937 13.159 -18.751 1.00 76.38 91 LEU A CA 1
ATOM 750 C C . LEU A 1 91 ? 14.226 13.975 -18.831 1.00 76.38 91 LEU A C 1
ATOM 752 O O . LEU A 1 91 ? 14.294 15.072 -18.276 1.00 76.38 91 LEU A O 1
ATOM 756 N N . TYR A 1 92 ? 15.240 13.445 -19.511 1.00 72.38 92 TYR A N 1
ATOM 757 C CA . TYR A 1 92 ? 16.513 14.128 -19.712 1.00 72.38 92 TYR A CA 1
ATOM 758 C C . TYR A 1 92 ? 16.917 14.100 -21.187 1.00 72.38 92 TYR A C 1
ATOM 760 O O . TYR A 1 92 ? 16.545 13.201 -21.936 1.00 72.38 92 TYR A O 1
ATOM 768 N N . CYS A 1 93 ? 17.696 15.100 -21.592 1.00 69.81 93 CYS A N 1
ATOM 769 C CA . CYS A 1 93 ? 18.368 15.133 -22.886 1.00 69.81 93 CYS A CA 1
ATOM 770 C C . CYS A 1 93 ? 19.870 14.955 -22.666 1.00 69.81 93 CYS A C 1
ATOM 772 O O . CYS A 1 93 ? 20.432 15.497 -21.713 1.00 69.81 93 CYS A O 1
ATOM 774 N N . GLU A 1 94 ? 20.538 14.253 -23.579 1.00 66.38 94 GLU A N 1
ATOM 775 C CA . GLU A 1 94 ? 21.997 14.070 -23.536 1.00 66.38 94 GLU A CA 1
ATOM 776 C C . GLU A 1 94 ? 22.781 15.359 -23.848 1.00 66.38 94 GLU A C 1
ATOM 778 O O . GLU A 1 94 ? 23.994 15.425 -23.639 1.00 66.38 94 GLU A O 1
ATOM 783 N N . ASN A 1 95 ? 22.091 16.410 -24.299 1.00 68.38 95 ASN A N 1
ATOM 784 C CA . ASN A 1 95 ? 22.698 17.682 -24.660 1.00 68.38 95 ASN A CA 1
ATOM 785 C C . ASN A 1 95 ? 23.035 18.524 -23.413 1.00 68.38 95 ASN A C 1
ATOM 787 O O . ASN A 1 95 ? 22.275 18.618 -22.445 1.00 68.38 95 ASN A O 1
ATOM 791 N N . TRP A 1 96 ? 24.196 19.179 -23.453 1.00 52.31 96 TRP A N 1
ATOM 792 C CA . TRP A 1 96 ? 24.639 20.142 -22.439 1.00 52.31 96 TRP A CA 1
ATOM 793 C C . TRP A 1 96 ? 23.610 21.288 -22.310 1.00 52.31 96 TRP A C 1
ATOM 795 O O . TRP A 1 96 ? 23.213 21.803 -23.358 1.00 52.31 96 TRP A O 1
ATOM 805 N N . PRO A 1 97 ? 23.141 21.696 -21.100 1.00 57.69 97 PRO A N 1
ATOM 806 C CA . PRO A 1 97 ? 23.712 21.544 -19.750 1.00 57.69 97 PRO A CA 1
ATOM 807 C C . PRO A 1 97 ? 22.911 20.643 -18.769 1.00 57.69 97 PRO A C 1
ATOM 809 O O . PRO A 1 97 ? 23.164 20.667 -17.564 1.00 57.69 97 PRO A O 1
ATOM 812 N N . CYS A 1 98 ? 21.962 19.828 -19.241 1.00 58.09 98 CYS A N 1
ATOM 813 C CA . CYS A 1 98 ? 20.981 19.118 -18.394 1.00 58.09 98 CYS A CA 1
ATOM 814 C C . CYS A 1 98 ? 21.527 17.927 -17.573 1.00 58.09 98 CYS A C 1
ATOM 816 O O . CYS A 1 98 ? 20.817 17.370 -16.741 1.00 58.09 98 CYS A O 1
ATOM 818 N N . LYS A 1 99 ? 22.795 17.544 -17.764 1.00 55.81 99 LYS A N 1
ATOM 819 C CA . LYS A 1 99 ? 23.385 16.317 -17.198 1.00 55.81 99 LYS A CA 1
ATOM 820 C C . LYS A 1 99 ? 23.747 16.394 -15.702 1.00 55.81 99 LYS A C 1
ATOM 822 O O . LYS A 1 99 ? 23.967 15.357 -15.096 1.00 55.81 99 LYS A O 1
ATOM 827 N N . ARG A 1 100 ? 23.847 17.590 -15.092 1.00 50.12 100 ARG A N 1
ATOM 828 C CA . ARG A 1 100 ? 24.334 17.760 -13.695 1.00 50.12 100 ARG A CA 1
ATOM 829 C C . ARG A 1 100 ? 23.255 17.830 -12.612 1.00 50.12 100 ARG A C 1
ATOM 831 O O . ARG A 1 100 ? 23.564 17.605 -11.451 1.00 50.12 100 ARG A O 1
ATOM 838 N N . THR A 1 101 ? 22.005 18.121 -12.956 1.00 53.59 101 THR A N 1
ATOM 839 C CA . THR A 1 101 ? 20.870 18.123 -12.008 1.00 53.59 101 THR A CA 1
ATOM 840 C C . THR A 1 101 ? 20.320 16.715 -11.718 1.00 53.59 101 THR A C 1
ATOM 842 O O . THR A 1 101 ? 19.346 16.576 -10.986 1.00 53.59 101 THR A O 1
ATOM 845 N N . LEU A 1 102 ? 20.959 15.689 -12.295 1.00 54.19 102 LEU A N 1
ATOM 846 C CA . LEU A 1 102 ? 20.487 14.316 -12.498 1.00 54.19 102 LEU A CA 1
ATOM 847 C C . LEU A 1 102 ? 20.548 13.434 -11.233 1.00 54.19 102 LEU A C 1
ATOM 849 O O . LEU A 1 102 ? 19.624 12.671 -10.970 1.00 54.19 102 LEU A O 1
ATOM 853 N N . ASP A 1 103 ? 21.609 13.556 -10.431 1.00 51.72 103 ASP A N 1
ATOM 854 C CA . ASP A 1 103 ? 21.936 12.534 -9.420 1.00 51.72 103 ASP A CA 1
ATOM 855 C C . ASP A 1 103 ? 21.221 12.746 -8.071 1.00 51.72 103 ASP A C 1
ATOM 857 O O . ASP A 1 103 ? 20.887 11.793 -7.369 1.00 51.72 103 ASP A O 1
ATOM 861 N N . VAL A 1 104 ? 20.898 13.997 -7.724 1.00 52.66 104 VAL A N 1
ATOM 862 C CA . VAL A 1 104 ? 20.393 14.362 -6.385 1.00 52.66 104 VAL A CA 1
ATOM 863 C C . VAL A 1 104 ? 18.929 13.954 -6.173 1.00 52.66 104 VAL A C 1
ATOM 865 O O . VAL A 1 104 ? 18.546 13.532 -5.083 1.00 52.66 104 VAL A O 1
ATOM 868 N N . VAL A 1 105 ? 18.086 14.035 -7.208 1.00 57.00 105 VAL A N 1
ATOM 869 C CA . VAL A 1 105 ? 16.662 13.646 -7.107 1.00 57.00 105 VAL A CA 1
ATOM 870 C C . VAL A 1 105 ? 16.517 12.124 -6.970 1.00 57.00 105 VAL A C 1
ATOM 872 O O . VAL A 1 105 ? 15.620 11.635 -6.279 1.00 57.00 105 VAL A O 1
ATOM 875 N N . LEU A 1 106 ? 17.434 11.377 -7.588 1.00 54.41 106 LEU A N 1
ATOM 876 C CA . LEU A 1 106 ? 17.450 9.916 -7.637 1.00 54.41 106 LEU A CA 1
ATOM 877 C C . LEU A 1 106 ? 17.764 9.291 -6.270 1.00 54.41 106 LEU A C 1
ATOM 879 O O . LEU A 1 106 ? 17.110 8.328 -5.864 1.00 54.41 106 LEU A O 1
ATOM 883 N N . GLU A 1 107 ? 18.713 9.868 -5.532 1.00 51.34 107 GLU A N 1
ATOM 884 C CA . GLU A 1 107 ? 19.063 9.436 -4.173 1.00 51.34 107 GLU A CA 1
ATOM 885 C C . GLU A 1 107 ? 17.911 9.695 -3.191 1.00 51.34 107 GLU A C 1
ATOM 887 O O . GLU A 1 107 ? 17.519 8.817 -2.420 1.00 51.34 107 GLU A O 1
ATOM 892 N N . VAL A 1 108 ? 17.269 10.861 -3.302 1.00 54.09 108 VAL A N 1
ATOM 893 C CA . VAL A 1 108 ? 16.136 11.242 -2.449 1.00 54.09 108 VAL A CA 1
ATOM 894 C C . VAL A 1 108 ? 14.899 10.383 -2.727 1.00 54.09 108 VAL A C 1
ATOM 896 O O . VAL A 1 108 ? 14.219 9.980 -1.783 1.00 54.09 108 VAL A O 1
ATOM 899 N N . ALA A 1 109 ? 14.610 10.034 -3.985 1.00 56.94 109 ALA A N 1
ATOM 900 C CA . ALA A 1 109 ? 13.492 9.148 -4.326 1.00 56.94 109 ALA A CA 1
ATOM 901 C C . ALA A 1 109 ? 13.706 7.716 -3.799 1.00 56.94 109 ALA A C 1
ATOM 903 O O . ALA A 1 109 ? 12.777 7.111 -3.250 1.00 56.94 109 ALA A O 1
ATOM 904 N N . LYS A 1 110 ? 14.942 7.200 -3.883 1.00 56.44 110 LYS A N 1
ATOM 905 C CA . LYS A 1 110 ? 15.328 5.907 -3.293 1.00 56.44 110 LYS A CA 1
ATOM 906 C C . LYS A 1 110 ? 15.269 5.928 -1.765 1.00 56.44 110 LYS A C 1
ATOM 908 O O . LYS A 1 110 ?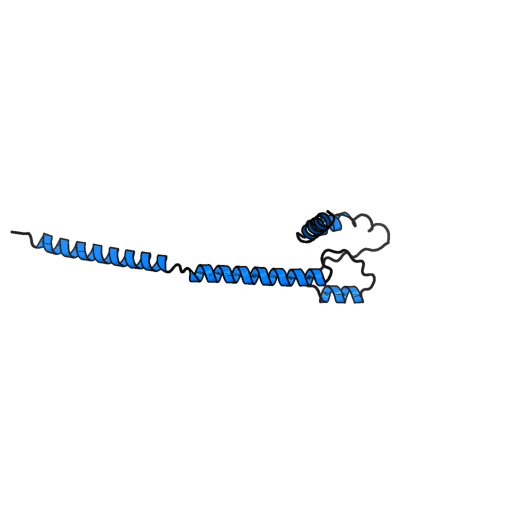 14.829 4.946 -1.175 1.00 56.44 110 LYS A O 1
ATOM 913 N N . MET A 1 111 ? 15.654 7.030 -1.120 1.00 46.66 111 MET A N 1
ATOM 914 C CA . MET A 1 111 ? 15.609 7.184 0.341 1.00 46.66 111 MET A CA 1
ATOM 915 C C . MET A 1 111 ? 14.190 7.409 0.879 1.00 46.66 111 MET A C 1
ATOM 917 O O . MET A 1 111 ? 13.865 6.937 1.972 1.00 46.66 111 MET A O 1
ATOM 921 N N . SER A 1 112 ? 13.343 8.122 0.134 1.00 52.91 112 SER A N 1
ATOM 922 C CA . SER A 1 112 ? 11.968 8.457 0.525 1.00 52.91 112 SER A CA 1
ATOM 923 C C . SER A 1 112 ? 11.027 7.252 0.442 1.00 52.91 112 SER A C 1
ATOM 925 O O . SER A 1 112 ? 10.057 7.175 1.196 1.00 52.91 112 SER A O 1
ATOM 927 N N . ASN A 1 113 ? 11.335 6.259 -0.402 1.00 58.75 113 ASN A N 1
ATOM 928 C CA . ASN A 1 113 ? 10.585 5.009 -0.431 1.00 58.75 113 ASN A CA 1
ATOM 929 C C . ASN A 1 113 ? 11.009 4.092 0.741 1.00 58.75 113 ASN A C 1
ATOM 931 O O . ASN A 1 113 ? 12.150 3.641 0.790 1.00 58.75 113 ASN A O 1
ATOM 935 N N . PRO A 1 114 ? 10.121 3.734 1.686 1.00 55.34 114 PRO A N 1
ATOM 936 C CA . PRO A 1 114 ? 10.479 2.855 2.805 1.00 55.34 114 PRO A CA 1
ATOM 937 C C . PRO A 1 114 ? 10.785 1.401 2.396 1.00 55.34 114 PRO A C 1
ATOM 939 O O . PRO A 1 114 ? 11.187 0.605 3.241 1.00 55.34 114 PRO A O 1
ATOM 942 N N . GLN A 1 115 ? 10.528 1.024 1.137 1.00 54.78 115 GLN A N 1
ATOM 943 C CA . GLN A 1 115 ? 10.614 -0.356 0.638 1.00 54.78 115 GLN A CA 1
ATOM 944 C C . GLN A 1 115 ? 12.005 -0.730 0.107 1.00 54.78 115 GLN A C 1
ATOM 946 O O . GLN A 1 115 ? 12.450 -1.849 0.339 1.00 54.78 115 GLN A O 1
ATOM 951 N N . SER A 1 116 ? 12.730 0.209 -0.506 1.00 52.50 116 SER A N 1
ATOM 952 C CA . SER A 1 116 ? 14.130 0.027 -0.934 1.00 52.50 116 SER A CA 1
ATOM 953 C C . SER A 1 116 ? 15.049 -0.306 0.249 1.00 52.50 116 SER A C 1
ATOM 955 O O . SER A 1 116 ? 15.880 -1.203 0.149 1.00 52.50 116 SER A O 1
ATOM 957 N N . ARG A 1 117 ? 14.826 0.324 1.414 1.00 52.12 117 ARG A N 1
ATOM 958 C CA . ARG A 1 117 ? 15.617 0.085 2.638 1.00 52.12 117 ARG A CA 1
ATOM 959 C C . ARG A 1 117 ? 15.482 -1.326 3.223 1.00 52.12 117 ARG A C 1
ATOM 961 O O . ARG A 1 117 ? 16.376 -1.762 3.940 1.00 52.12 117 ARG A O 1
ATOM 968 N N . LYS A 1 118 ? 14.372 -2.031 2.968 1.00 49.09 118 LYS A N 1
ATOM 969 C CA . LYS A 1 118 ? 14.158 -3.395 3.490 1.00 49.09 118 LYS A CA 1
ATOM 970 C C . LYS A 1 118 ? 14.829 -4.456 2.619 1.00 49.09 118 LYS A C 1
ATOM 972 O O . LYS A 1 118 ? 15.440 -5.373 3.156 1.00 49.09 118 LYS A O 1
ATOM 977 N N . ASN A 1 119 ? 14.793 -4.277 1.298 1.00 47.84 119 ASN A N 1
ATOM 978 C CA . ASN A 1 119 ? 15.412 -5.210 0.354 1.00 47.84 119 ASN A CA 1
ATOM 979 C C . ASN A 1 119 ? 16.950 -5.217 0.476 1.00 47.84 119 ASN A C 1
ATOM 981 O O . ASN A 1 119 ? 17.578 -6.264 0.327 1.00 47.84 119 ASN A O 1
ATOM 985 N N . GLU A 1 120 ? 17.575 -4.085 0.820 1.00 46.75 120 GLU A N 1
ATOM 986 C CA . GLU A 1 120 ? 19.019 -4.041 1.112 1.00 46.75 120 GLU A CA 1
ATOM 987 C C . GLU A 1 120 ? 19.385 -4.801 2.400 1.00 46.75 120 GLU A C 1
ATOM 989 O O . GLU A 1 120 ? 20.412 -5.472 2.449 1.00 46.75 120 GLU A O 1
ATOM 994 N N . GLN A 1 121 ? 18.536 -4.771 3.432 1.00 47.06 121 GLN A N 1
ATOM 995 C CA . GLN A 1 121 ? 18.806 -5.482 4.689 1.00 47.06 121 GLN A CA 1
ATOM 996 C C . GLN A 1 121 ? 18.598 -7.002 4.567 1.00 47.06 121 GLN A C 1
ATOM 998 O O . GLN A 1 121 ? 19.397 -7.768 5.105 1.00 47.06 121 GLN A O 1
ATOM 1003 N N . GLU A 1 122 ? 17.592 -7.460 3.815 1.00 48.19 122 GLU A N 1
ATOM 1004 C CA . GLU A 1 122 ? 17.379 -8.897 3.558 1.00 48.19 122 GLU A CA 1
ATOM 1005 C C . GLU A 1 122 ? 18.462 -9.501 2.644 1.00 48.19 122 GLU A C 1
ATOM 1007 O O . GLU A 1 122 ? 18.906 -10.628 2.868 1.00 48.19 122 GLU A O 1
ATOM 1012 N N . THR A 1 123 ? 18.962 -8.748 1.658 1.00 48.84 123 THR A N 1
ATOM 1013 C CA . THR A 1 123 ? 20.062 -9.209 0.787 1.00 48.84 123 THR A CA 1
ATOM 1014 C C . THR A 1 123 ? 21.423 -9.237 1.489 1.00 48.84 123 THR A C 1
ATOM 1016 O O . THR A 1 123 ? 22.272 -10.049 1.119 1.00 48.84 123 THR A O 1
ATOM 1019 N N . LEU A 1 124 ? 21.637 -8.406 2.516 1.00 48.53 124 LEU A N 1
ATOM 1020 C CA . LEU A 1 124 ? 22.824 -8.462 3.379 1.00 48.53 124 LEU A CA 1
ATOM 1021 C C . LEU A 1 124 ? 22.746 -9.597 4.412 1.00 48.53 124 LEU A C 1
ATOM 1023 O O . LEU A 1 124 ? 23.774 -10.187 4.733 1.00 48.53 124 LEU A O 1
ATOM 1027 N N . SER A 1 125 ? 21.547 -9.954 4.883 1.00 49.59 125 SER A N 1
ATOM 1028 C CA . SER A 1 125 ? 21.353 -11.082 5.806 1.00 49.59 125 SER A CA 1
ATOM 1029 C C . SER A 1 125 ? 21.487 -12.455 5.134 1.00 49.59 125 SER A C 1
ATOM 1031 O O . SER A 1 125 ? 21.867 -13.408 5.802 1.00 49.59 125 SER A O 1
ATOM 1033 N N . ASN A 1 126 ? 21.202 -12.569 3.832 1.00 46.41 126 ASN A N 1
ATOM 1034 C CA . ASN A 1 126 ? 21.322 -13.825 3.071 1.00 46.41 126 ASN A CA 1
ATOM 1035 C C . ASN A 1 126 ? 22.727 -14.073 2.480 1.00 46.41 126 ASN A C 1
ATOM 1037 O O . ASN A 1 126 ? 22.907 -14.991 1.680 1.00 46.41 126 ASN A O 1
ATOM 1041 N N . LYS A 1 127 ? 23.721 -13.252 2.843 1.00 50.56 127 LYS A N 1
ATOM 1042 C CA . LYS A 1 127 ? 25.138 -13.430 2.470 1.00 50.56 127 LYS A CA 1
ATOM 1043 C C . LYS A 1 127 ? 26.025 -13.883 3.643 1.00 50.56 127 LYS A C 1
ATOM 1045 O O . LYS A 1 127 ? 27.247 -13.821 3.516 1.00 50.56 127 LYS A O 1
ATOM 1050 N N . GLY A 1 128 ? 25.421 -14.297 4.759 1.00 41.00 128 GLY A N 1
ATOM 1051 C CA . GLY A 1 128 ? 26.095 -14.864 5.933 1.00 41.00 128 GLY A CA 1
ATOM 1052 C C . GLY A 1 128 ? 25.944 -16.373 6.008 1.00 41.00 128 GLY A C 1
ATOM 1053 O O . GLY A 1 128 ? 24.821 -16.849 5.735 1.00 41.00 128 GLY A O 1
#

Foldseek 3Di:
DDDPVVVVVVVVVVVVVVVVVVVVVVVVVVVPVVDPVVVVVVVVVVVVVVVVVVVVVVQCVVLVPLDDDDDPDPVVVVVSVVSDPDDDDDDDDPDPDGPPVPPPVVVVVNVVDPVNVVVVVVVVVVVD

Sequence (128 aa):
MENPIQEILEKQVLKVVKVVEEKLDNEISALDRLDLDDIEVMRERRLQHMKKMAEKRNRWISLGHGEYSEIPSEKDFFAIVKDSDRVVCHLYCENWPCKRTLDVVLEVAKMSNPQSRKNEQETLSNKG

Organism: NCBI:txid39325

Radius of gyration: 33.78 Å; chains: 1; bounding box: 73×36×94 Å